Protein AF-A0A6M3LNS6-F1 (afdb_monomer_lite)

pLDDT: mean 87.19, std 16.68, range [36.88, 98.25]

Organism: NCBI:txid1070528

Sequence (100 aa):
MKPRKVTLKQIGYTIKGISTLCLWDGSEGIIQ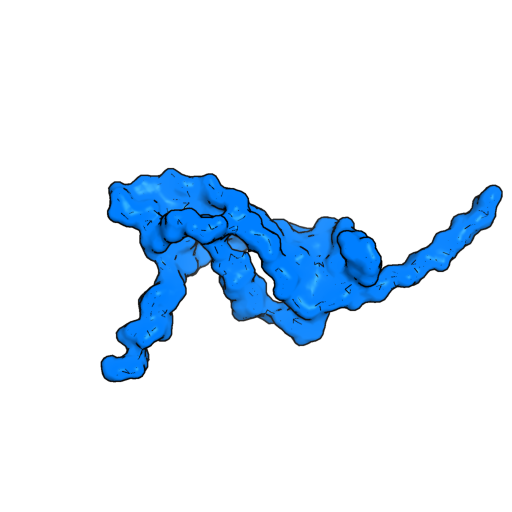MNKEFIPIDNLSHTNLLKCINDGGFGCEEIKEATLDIYDLFENEYKEFNRIIKVKGMPHRQKLFNRGI

Foldseek 3Di:
DDDDDDDWAFFWKKKWWKWWAQAPVRDIDIDTFDIDTDGHVRDDPVVNVVSDDPNPPDGQDGAKIKIFMWGATPPRDTDTDDIDIDGDDHDPVVVVPPPD

Structure (mmCIF, N/CA/C/O backbone):
data_AF-A0A6M3LNS6-F1
#
_entry.id   AF-A0A6M3LNS6-F1
#
loop_
_atom_site.group_PDB
_atom_site.id
_atom_site.type_symbol
_atom_site.label_atom_id
_atom_site.label_alt_id
_atom_site.label_comp_id
_atom_site.label_asym_id
_atom_site.label_entity_id
_atom_site.label_seq_id
_atom_site.pdbx_PDB_ins_code
_atom_site.Cartn_x
_atom_site.Cartn_y
_atom_site.Cartn_z
_atom_site.occupancy
_atom_site.B_iso_or_equiv
_atom_site.auth_seq_id
_atom_site.auth_comp_id
_atom_site.auth_asym_id
_atom_site.auth_atom_id
_atom_site.pdbx_PDB_model_num
ATOM 1 N N . MET A 1 1 ? -10.820 18.397 35.551 1.00 65.25 1 MET A N 1
ATOM 2 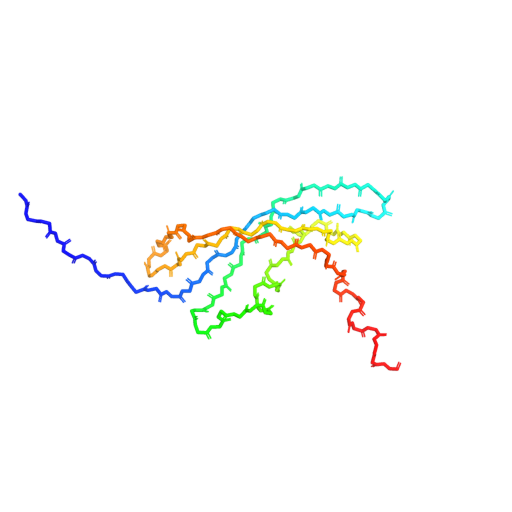C CA . MET A 1 1 ? -11.541 17.726 34.442 1.00 65.25 1 MET A CA 1
ATOM 3 C C . MET A 1 1 ? -11.208 16.240 34.503 1.00 65.25 1 MET A C 1
ATOM 5 O O . MET A 1 1 ? -10.026 15.929 34.546 1.00 65.25 1 MET A O 1
ATOM 9 N N . LYS A 1 2 ? -12.187 15.328 34.594 1.00 61.28 2 LYS A N 1
ATOM 10 C CA . LYS A 1 2 ? -11.901 13.879 34.529 1.00 61.28 2 LYS A CA 1
ATOM 11 C C . LYS A 1 2 ? -11.747 13.474 33.054 1.00 61.28 2 LYS A C 1
ATOM 13 O O . LYS A 1 2 ? -12.595 13.891 32.263 1.00 61.28 2 LYS A O 1
ATOM 18 N N . PRO A 1 3 ? -10.715 12.706 32.666 1.00 72.25 3 PRO A N 1
ATOM 19 C CA . PRO A 1 3 ? -10.586 12.236 31.291 1.00 72.25 3 PRO A CA 1
ATOM 20 C C . PRO A 1 3 ? -11.785 11.348 30.934 1.00 72.25 3 PRO A C 1
ATOM 22 O O . PRO A 1 3 ? -12.147 10.445 31.690 1.00 72.25 3 PRO A O 1
ATOM 25 N N . ARG A 1 4 ? -12.433 11.626 29.797 1.00 79.75 4 ARG A N 1
ATOM 26 C CA . ARG A 1 4 ? -13.472 10.753 29.237 1.00 79.75 4 ARG A CA 1
ATOM 27 C C . ARG A 1 4 ? -12.796 9.676 28.396 1.00 79.75 4 ARG A C 1
ATOM 29 O O . ARG A 1 4 ? -11.998 9.992 27.520 1.00 79.75 4 ARG A O 1
ATOM 36 N N . LYS A 1 5 ? -13.131 8.413 28.659 1.00 82.69 5 LYS A N 1
ATOM 37 C CA . LYS A 1 5 ? -12.697 7.282 27.839 1.00 82.69 5 LYS A CA 1
ATOM 38 C C . LYS A 1 5 ? -13.497 7.293 26.538 1.00 82.69 5 LYS A C 1
ATOM 40 O O . LYS A 1 5 ? -14.718 7.172 26.572 1.00 82.69 5 LYS A O 1
ATOM 45 N N . VAL A 1 6 ? -12.808 7.438 25.414 1.00 82.06 6 VAL A N 1
ATOM 46 C CA . VAL A 1 6 ? -13.376 7.248 24.076 1.00 82.06 6 VAL A CA 1
ATOM 47 C C . VAL A 1 6 ? -12.912 5.881 23.587 1.00 82.06 6 VAL A C 1
ATOM 49 O O . VAL A 1 6 ? -11.738 5.549 23.727 1.00 82.06 6 VAL A O 1
ATOM 52 N N . THR A 1 7 ? -13.837 5.071 23.075 1.00 87.31 7 THR A N 1
ATOM 53 C CA . THR A 1 7 ? -13.508 3.793 22.430 1.00 87.31 7 THR A CA 1
ATOM 54 C C . THR A 1 7 ? -13.751 3.967 20.944 1.00 87.31 7 THR A C 1
ATOM 56 O O . THR A 1 7 ? -14.855 4.337 20.554 1.00 87.31 7 THR A O 1
ATOM 59 N N . LEU A 1 8 ? -12.719 3.740 20.139 1.00 90.44 8 LEU 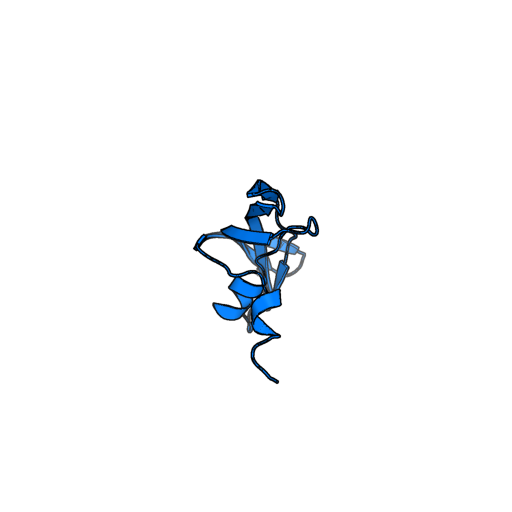A N 1
ATOM 60 C CA . LEU A 1 8 ? -12.807 3.773 18.686 1.00 90.44 8 LEU A CA 1
ATOM 61 C C . LEU A 1 8 ? -12.782 2.339 18.168 1.00 90.44 8 LEU A C 1
ATOM 63 O O . LEU A 1 8 ? -11.958 1.536 18.608 1.00 90.44 8 LEU A O 1
ATOM 67 N N . LYS A 1 9 ? -13.678 2.016 17.237 1.00 95.00 9 LYS A N 1
ATOM 68 C CA . LYS A 1 9 ? -13.663 0.729 16.545 1.00 95.00 9 LYS A CA 1
ATOM 69 C C . LYS A 1 9 ? -12.824 0.855 15.278 1.00 95.00 9 LYS A C 1
ATOM 71 O O . LYS A 1 9 ? -13.036 1.766 14.479 1.00 95.00 9 LYS A O 1
ATOM 76 N N . GLN A 1 10 ? -11.873 -0.055 15.097 1.00 96.62 10 GLN A N 1
ATOM 77 C CA . GLN A 1 10 ? -11.124 -0.150 13.849 1.00 96.62 10 GLN A CA 1
ATOM 78 C C . GLN A 1 10 ? -12.032 -0.718 12.750 1.00 96.62 10 GLN A C 1
ATOM 80 O O . GLN A 1 10 ? -12.711 -1.723 12.958 1.00 96.62 10 GLN A O 1
ATOM 85 N N . ILE A 1 11 ? -12.043 -0.069 11.586 1.00 97.56 11 ILE A N 1
ATOM 86 C CA . ILE A 1 11 ? -12.845 -0.465 10.417 1.00 97.56 11 ILE A CA 1
ATOM 87 C C . ILE A 1 11 ? -11.988 -1.042 9.284 1.00 97.56 11 ILE A C 1
ATOM 89 O O . ILE A 1 11 ? -12.498 -1.753 8.419 1.00 97.56 11 ILE A O 1
ATOM 93 N N . GLY A 1 12 ? -10.679 -0.780 9.289 1.00 97.81 12 GLY A N 1
ATOM 94 C CA . GLY A 1 12 ? -9.753 -1.380 8.336 1.00 97.81 12 GLY A CA 1
ATOM 95 C C . GLY A 1 12 ? -8.405 -0.688 8.295 1.00 97.81 12 GLY A C 1
ATOM 96 O O . GLY A 1 12 ? -7.911 -0.204 9.315 1.00 97.81 12 GLY A O 1
ATOM 97 N N . TYR A 1 13 ? -7.831 -0.647 7.098 1.00 98.19 13 TYR A N 1
ATOM 98 C CA . TYR A 1 13 ? -6.501 -0.123 6.834 1.00 98.19 13 TYR A CA 1
ATOM 99 C C . TYR A 1 13 ? -6.539 0.866 5.676 1.00 98.19 13 TYR A C 1
ATOM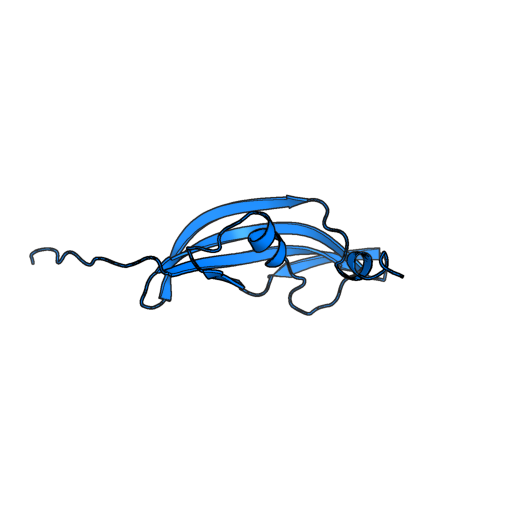 101 O O . TYR A 1 13 ? -7.150 0.602 4.641 1.00 98.19 13 TYR A O 1
ATOM 109 N N . THR A 1 14 ? -5.863 2.001 5.840 1.00 98.00 14 THR A N 1
ATOM 110 C CA . THR A 1 14 ? -5.531 2.893 4.724 1.00 98.00 14 THR A CA 1
ATOM 111 C C . THR A 1 14 ? -4.104 2.607 4.286 1.00 98.00 14 THR A C 1
ATOM 113 O O . THR A 1 14 ? -3.183 2.700 5.096 1.00 98.00 14 THR A O 1
ATOM 116 N N . ILE A 1 15 ? -3.925 2.295 3.006 1.00 97.88 15 ILE A N 1
ATOM 117 C CA . ILE A 1 15 ? -2.622 2.066 2.384 1.00 97.88 15 ILE A CA 1
ATOM 118 C C . ILE A 1 15 ? -2.316 3.259 1.485 1.00 97.88 15 ILE A C 1
ATOM 120 O O . ILE A 1 15 ? -3.121 3.629 0.633 1.00 97.88 15 ILE A O 1
ATOM 124 N N . LYS A 1 16 ? -1.159 3.881 1.676 1.00 96.81 16 LYS A N 1
ATOM 125 C CA . LYS A 1 16 ? -0.599 4.880 0.756 1.00 96.81 16 LYS A CA 1
ATOM 126 C C . LYS A 1 16 ? 0.902 4.657 0.668 1.00 96.81 16 LYS A C 1
ATOM 128 O O . LYS A 1 16 ? 1.421 3.773 1.334 1.00 96.81 16 LYS A O 1
ATOM 133 N N . GLY A 1 17 ? 1.605 5.445 -0.125 1.00 96.75 17 GLY A N 1
ATOM 134 C CA . GLY A 1 17 ? 3.057 5.362 -0.166 1.00 96.75 17 GLY A CA 1
ATOM 135 C C . GLY A 1 17 ? 3.601 5.803 -1.505 1.00 96.75 17 GLY A C 1
ATOM 136 O O . GLY A 1 17 ? 2.957 6.584 -2.205 1.00 96.75 17 GLY A O 1
ATOM 137 N N . ILE A 1 18 ? 4.772 5.295 -1.858 1.00 97.38 18 ILE A N 1
ATOM 138 C CA . ILE A 1 18 ? 5.456 5.635 -3.102 1.00 97.38 18 ILE A CA 1
ATOM 139 C C . ILE A 1 18 ? 5.742 4.384 -3.921 1.00 97.38 18 ILE A C 1
ATOM 141 O O . ILE A 1 18 ? 5.980 3.309 -3.367 1.00 97.38 18 ILE A O 1
ATOM 145 N N . SER A 1 19 ? 5.739 4.536 -5.241 1.00 96.06 19 SER A N 1
ATOM 146 C CA . SER A 1 19 ? 6.145 3.493 -6.182 1.00 96.06 19 SER A CA 1
ATOM 147 C C . SER A 1 19 ? 7.236 4.016 -7.107 1.00 96.06 19 SER A C 1
ATOM 149 O O . SER A 1 19 ? 7.144 5.139 -7.601 1.00 96.06 19 SER A O 1
ATOM 151 N N . THR A 1 20 ? 8.252 3.190 -7.336 1.00 95.62 20 THR A N 1
ATOM 152 C CA . THR A 1 20 ? 9.294 3.413 -8.339 1.00 95.62 20 THR A CA 1
ATOM 153 C C . THR A 1 20 ? 8.880 2.696 -9.617 1.00 95.62 20 THR A C 1
ATOM 155 O O . THR A 1 20 ? 8.692 1.476 -9.633 1.00 95.62 20 THR A O 1
ATOM 158 N N . LEU A 1 21 ? 8.716 3.462 -10.683 1.00 94.12 21 LEU A N 1
ATOM 159 C CA . LEU A 1 21 ? 8.219 3.036 -11.980 1.00 94.12 21 LEU A CA 1
ATOM 160 C C . LEU A 1 21 ? 9.363 2.938 -12.988 1.00 94.12 21 LEU A C 1
ATOM 162 O O . LEU A 1 21 ? 10.299 3.734 -12.947 1.00 94.12 21 LEU A O 1
ATOM 166 N N . CYS A 1 22 ? 9.235 2.012 -13.932 1.00 93.44 22 CYS A N 1
ATOM 167 C CA . CYS A 1 22 ? 9.936 2.041 -15.209 1.00 93.44 22 CYS A CA 1
ATOM 168 C C . CYS A 1 22 ? 8.967 2.563 -16.273 1.00 93.44 22 CYS A C 1
ATOM 170 O O . CYS A 1 22 ? 7.857 2.039 -16.411 1.00 93.44 22 CYS A O 1
ATOM 172 N N . LEU A 1 23 ? 9.360 3.605 -16.995 1.00 92.19 23 LEU A N 1
ATOM 173 C CA . LEU A 1 23 ? 8.583 4.185 -18.084 1.00 92.19 23 LEU A CA 1
ATOM 174 C C . LEU A 1 23 ? 8.938 3.510 -19.414 1.00 92.19 23 LEU A C 1
ATOM 176 O O . LEU A 1 23 ? 9.956 2.834 -19.532 1.00 92.19 23 LEU A O 1
ATOM 180 N N . TRP A 1 24 ? 8.091 3.716 -20.422 1.00 90.31 24 TRP A N 1
ATOM 181 C CA . TRP A 1 24 ? 8.196 3.072 -21.738 1.00 90.31 24 TRP A CA 1
ATOM 182 C C . TRP A 1 24 ? 9.432 3.470 -22.553 1.00 90.31 24 TRP A C 1
ATOM 184 O O . TRP A 1 24 ? 9.790 2.785 -23.506 1.00 90.31 24 TRP A O 1
ATOM 194 N N . ASP A 1 25 ? 10.072 4.585 -22.207 1.00 94.00 25 ASP A N 1
ATOM 195 C CA . ASP A 1 25 ? 11.340 5.023 -22.795 1.00 94.00 25 ASP A CA 1
ATOM 196 C C . ASP A 1 25 ? 12.566 4.448 -22.056 1.00 94.00 25 ASP A C 1
ATOM 198 O O . ASP A 1 25 ? 13.703 4.796 -22.372 1.00 94.00 25 ASP A O 1
ATOM 202 N N . GLY A 1 26 ? 12.341 3.569 -21.073 1.00 92.31 26 GLY A N 1
ATOM 203 C CA . GLY A 1 26 ? 13.369 2.970 -20.226 1.00 92.31 26 GLY A CA 1
ATOM 204 C C . GLY A 1 26 ? 13.820 3.849 -19.058 1.00 92.31 26 GLY A C 1
ATOM 205 O O . GLY A 1 26 ? 14.673 3.418 -18.279 1.00 92.31 26 GLY A O 1
ATOM 206 N N . SER A 1 27 ? 13.277 5.062 -18.908 1.00 94.69 27 SER A N 1
ATOM 207 C CA . SER A 1 27 ? 13.576 5.919 -17.760 1.00 94.69 27 SER A CA 1
ATOM 208 C C . SER A 1 27 ? 12.878 5.436 -16.481 1.00 94.69 27 SER A C 1
ATOM 210 O O . SER A 1 27 ? 11.956 4.617 -16.511 1.00 94.69 27 SER A O 1
ATOM 212 N N . GLU A 1 28 ? 13.329 5.934 -15.329 1.00 95.25 28 GLU A N 1
ATOM 213 C CA . GLU A 1 28 ? 12.721 5.640 -14.030 1.00 95.25 28 GLU A CA 1
ATOM 214 C C . GLU A 1 28 ? 12.083 6.890 -13.423 1.00 95.25 28 GLU A C 1
ATOM 216 O O . GLU A 1 28 ? 12.604 7.999 -13.549 1.00 95.25 28 GLU A O 1
ATOM 221 N N . GLY A 1 29 ? 10.969 6.699 -12.718 1.00 94.56 29 GLY A N 1
ATOM 222 C CA . GLY A 1 29 ? 10.280 7.764 -11.993 1.00 94.56 29 GLY A CA 1
ATOM 223 C C . GLY A 1 29 ? 9.759 7.282 -10.646 1.00 94.56 29 GLY A C 1
ATOM 224 O O . GLY A 1 29 ? 9.403 6.119 -10.495 1.00 94.56 29 GLY A O 1
ATOM 225 N N . ILE A 1 30 ? 9.690 8.174 -9.659 1.00 96.31 30 ILE A N 1
ATOM 226 C CA . ILE A 1 30 ? 9.063 7.889 -8.363 1.00 96.31 30 ILE A CA 1
ATOM 227 C C . ILE A 1 30 ? 7.764 8.675 -8.287 1.00 96.31 30 ILE A C 1
ATOM 229 O O . ILE A 1 30 ? 7.762 9.890 -8.491 1.00 96.31 30 ILE A O 1
ATOM 233 N N . ILE A 1 31 ? 6.671 7.990 -7.964 1.00 95.81 31 ILE A N 1
ATOM 234 C CA . ILE A 1 31 ? 5.358 8.612 -7.805 1.00 95.81 31 ILE A CA 1
ATOM 235 C C . ILE A 1 31 ? 4.807 8.398 -6.406 1.00 95.81 31 ILE A C 1
ATOM 237 O O . ILE A 1 31 ? 5.118 7.415 -5.730 1.00 95.81 31 ILE A O 1
ATOM 241 N N . GLN A 1 32 ? 3.945 9.323 -5.993 1.00 96.81 32 GLN A N 1
ATOM 242 C CA . GLN A 1 32 ? 3.063 9.133 -4.852 1.00 96.81 32 GLN A CA 1
ATOM 243 C C . GLN A 1 32 ? 1.865 8.290 -5.298 1.00 96.81 32 GLN A C 1
ATOM 245 O O . GLN A 1 32 ? 1.146 8.658 -6.223 1.00 96.81 32 GLN A O 1
ATOM 250 N N . MET A 1 33 ? 1.639 7.167 -4.625 1.00 95.62 33 MET A N 1
ATOM 251 C CA . MET A 1 33 ? 0.524 6.273 -4.913 1.00 95.62 33 MET A CA 1
ATOM 252 C C . MET A 1 33 ? -0.812 6.884 -4.491 1.00 95.62 33 MET A C 1
ATOM 254 O O . MET A 1 33 ? -0.898 7.579 -3.469 1.00 95.62 33 MET A O 1
ATOM 258 N N . ASN A 1 34 ? -1.876 6.518 -5.207 1.00 95.94 34 ASN A N 1
ATOM 259 C CA . ASN A 1 34 ? -3.237 6.761 -4.744 1.00 95.94 34 ASN A CA 1
ATOM 260 C C . ASN A 1 34 ? -3.514 5.953 -3.471 1.00 95.94 34 ASN A C 1
ATOM 262 O O . ASN A 1 34 ? -3.034 4.827 -3.315 1.00 95.94 34 ASN A O 1
ATOM 266 N N . LYS A 1 35 ? -4.279 6.553 -2.551 1.00 96.38 35 LYS A N 1
ATOM 267 C CA . LYS A 1 35 ? -4.685 5.901 -1.301 1.00 96.38 35 LYS A CA 1
ATOM 268 C C . LYS A 1 35 ? -5.687 4.783 -1.590 1.00 96.38 35 LYS A C 1
ATOM 270 O O . LYS A 1 35 ? -6.648 4.995 -2.320 1.00 96.38 35 LYS A O 1
ATOM 275 N N . GLU A 1 36 ? -5.508 3.652 -0.928 1.00 97.38 36 GLU A N 1
ATOM 276 C CA . GLU A 1 36 ? -6.383 2.487 -1.030 1.00 97.38 36 GLU A CA 1
ATOM 277 C C . GLU A 1 36 ? -6.904 2.079 0.350 1.00 97.38 36 GLU A C 1
ATOM 279 O O . GLU A 1 36 ? -6.260 2.327 1.375 1.00 97.38 36 GLU A O 1
ATOM 284 N N . PHE A 1 37 ? -8.083 1.457 0.381 1.00 97.19 37 PHE A N 1
ATOM 285 C CA . PHE A 1 37 ? -8.713 0.969 1.608 1.00 97.19 37 PHE A CA 1
ATOM 286 C C . PHE A 1 37 ? -8.848 -0.551 1.587 1.00 97.19 37 PHE A C 1
ATOM 288 O O . PHE A 1 37 ? -9.350 -1.129 0.624 1.00 97.19 37 PHE A O 1
ATOM 295 N N . ILE A 1 38 ? -8.453 -1.190 2.688 1.00 97.38 38 ILE A N 1
ATOM 296 C CA . ILE A 1 38 ? -8.682 -2.614 2.925 1.00 97.38 38 ILE A CA 1
ATOM 297 C C . ILE A 1 38 ? -9.570 -2.755 4.171 1.00 97.38 38 ILE A C 1
ATOM 299 O O . ILE A 1 38 ? -9.142 -2.336 5.250 1.00 97.38 38 ILE A O 1
ATOM 303 N N . PRO A 1 39 ? -10.774 -3.351 4.068 1.00 97.38 39 PRO A N 1
ATOM 304 C CA . PRO A 1 39 ? -11.588 -3.691 5.235 1.00 97.38 39 PRO A CA 1
ATOM 305 C C . PRO A 1 39 ? -10.819 -4.571 6.224 1.00 97.38 39 PRO A C 1
ATOM 307 O O . PRO A 1 39 ? -10.019 -5.404 5.797 1.00 97.38 39 PRO A O 1
ATOM 310 N N . ILE A 1 40 ? -11.079 -4.421 7.527 1.00 95.75 40 ILE A N 1
ATOM 311 C CA . ILE A 1 40 ? -10.334 -5.136 8.581 1.00 95.75 40 ILE A CA 1
ATOM 312 C C . ILE A 1 40 ? -10.289 -6.657 8.365 1.00 95.75 40 ILE A C 1
ATOM 314 O O . ILE A 1 40 ? -9.219 -7.256 8.454 1.00 95.75 40 ILE A O 1
ATOM 318 N N . ASP A 1 41 ? -11.408 -7.253 7.955 1.00 96.12 41 ASP A N 1
ATOM 319 C CA . ASP A 1 41 ? -11.537 -8.701 7.741 1.00 96.12 41 ASP A CA 1
ATOM 320 C C . ASP A 1 41 ? -10.868 -9.197 6.445 1.00 96.12 41 ASP A C 1
ATOM 322 O O . ASP A 1 41 ? -10.760 -10.397 6.208 1.00 96.12 41 ASP A O 1
ATOM 326 N N . ASN A 1 42 ? -10.393 -8.276 5.600 1.00 95.81 42 ASN A N 1
ATOM 327 C CA . ASN A 1 42 ? -9.836 -8.567 4.280 1.00 95.81 42 ASN A CA 1
ATOM 328 C C . ASN A 1 42 ? -8.322 -8.324 4.192 1.00 95.81 42 ASN A C 1
ATOM 330 O O . ASN A 1 42 ? -7.762 -8.366 3.086 1.00 95.81 42 ASN A O 1
ATOM 334 N N . LEU A 1 43 ? -7.640 -8.069 5.314 1.00 93.12 43 LEU A N 1
ATOM 335 C CA . LEU A 1 43 ? -6.193 -7.888 5.304 1.00 93.12 43 LEU A CA 1
ATOM 336 C C . LEU A 1 43 ? -5.492 -9.208 4.962 1.00 93.12 43 LEU A C 1
ATOM 338 O O . LEU A 1 43 ? -5.442 -10.151 5.744 1.00 93.12 43 LEU A O 1
ATOM 342 N N . SER A 1 44 ? -4.902 -9.250 3.772 1.00 93.06 44 SER A N 1
ATOM 343 C CA . SER A 1 44 ? -4.080 -10.358 3.297 1.00 93.06 44 SER A CA 1
ATOM 344 C C . SER A 1 44 ? -2.904 -9.817 2.500 1.00 93.06 44 SER A C 1
ATOM 346 O O . SER A 1 44 ? -2.965 -8.707 1.964 1.00 93.06 44 SER A O 1
ATOM 348 N N . HIS A 1 45 ? -1.844 -10.616 2.373 1.00 90.00 45 HIS A N 1
ATOM 349 C CA . HIS A 1 45 ? -0.699 -10.255 1.539 1.00 90.00 45 HIS A CA 1
ATOM 350 C C . HIS A 1 45 ? -1.144 -9.920 0.108 1.00 90.00 45 HIS A C 1
ATOM 352 O O . HIS A 1 45 ? -0.803 -8.866 -0.413 1.00 90.00 45 HIS A O 1
ATOM 358 N N . THR A 1 46 ? -2.001 -10.748 -0.493 1.00 90.88 46 THR A N 1
ATOM 359 C CA . THR A 1 46 ? -2.525 -10.526 -1.846 1.00 90.88 46 THR A CA 1
ATOM 360 C C . THR A 1 46 ? -3.292 -9.211 -1.978 1.00 90.88 46 THR A C 1
ATOM 362 O O . THR A 1 46 ? -3.085 -8.491 -2.951 1.00 90.88 46 THR A O 1
ATOM 365 N N . ASN A 1 47 ? -4.164 -8.873 -1.022 1.00 92.69 47 ASN A N 1
ATOM 366 C CA . ASN A 1 47 ? -4.907 -7.611 -1.077 1.00 92.69 47 ASN A CA 1
ATOM 367 C C . ASN A 1 47 ? -3.999 -6.400 -0.844 1.00 92.69 47 ASN A C 1
ATOM 369 O O . ASN A 1 47 ? -4.192 -5.381 -1.496 1.00 92.69 47 ASN A O 1
ATOM 373 N N . LEU A 1 48 ? -2.963 -6.531 -0.013 1.00 92.19 48 LEU A N 1
ATOM 374 C CA . LEU A 1 48 ? -1.950 -5.492 0.152 1.00 92.19 48 LEU A CA 1
ATOM 375 C C . LEU A 1 48 ? -1.189 -5.228 -1.157 1.00 92.19 48 LEU A C 1
ATOM 377 O O . LEU A 1 48 ? -1.044 -4.077 -1.561 1.00 92.19 48 LEU A O 1
ATOM 381 N N . LEU A 1 49 ? -0.751 -6.281 -1.860 1.00 91.94 49 LEU A N 1
ATOM 382 C CA . LEU A 1 49 ? -0.089 -6.127 -3.163 1.00 91.94 49 LEU A CA 1
ATOM 383 C C . LEU A 1 49 ? -1.023 -5.500 -4.203 1.00 91.94 49 LEU A C 1
ATOM 385 O O . LEU A 1 49 ? -0.568 -4.783 -5.090 1.00 91.94 49 LEU A O 1
ATOM 389 N N . LYS A 1 50 ? -2.338 -5.734 -4.098 1.00 91.62 50 LYS A N 1
ATOM 390 C CA . LYS A 1 50 ? -3.308 -5.118 -5.007 1.00 91.62 50 LYS A CA 1
ATOM 391 C C . LYS A 1 50 ? -3.425 -3.603 -4.842 1.00 91.62 50 LYS A C 1
ATOM 393 O O . LYS A 1 50 ? -3.879 -2.968 -5.791 1.00 91.62 50 LYS A O 1
ATOM 398 N N . CYS A 1 51 ? -3.016 -3.055 -3.699 1.00 94.44 51 CYS A N 1
ATOM 399 C CA . CYS A 1 51 ? -3.005 -1.617 -3.449 1.00 94.44 51 CYS A CA 1
ATOM 400 C C . CYS A 1 51 ? -1.820 -0.896 -4.105 1.00 94.44 51 CYS A C 1
ATOM 402 O O . CYS A 1 51 ? -1.841 0.330 -4.187 1.00 94.44 51 CYS A O 1
ATOM 404 N N . ILE A 1 52 ? -0.795 -1.619 -4.573 1.00 94.50 52 ILE A N 1
ATOM 405 C CA . ILE A 1 52 ? 0.320 -1.021 -5.317 1.00 94.50 52 ILE A CA 1
ATOM 406 C C . ILE A 1 52 ? -0.175 -0.560 -6.687 1.00 94.50 52 ILE A C 1
ATOM 408 O O . ILE A 1 52 ? -0.774 -1.333 -7.439 1.00 94.50 52 ILE A O 1
ATOM 412 N N . ASN A 1 53 ? 0.046 0.721 -6.976 1.00 93.50 53 ASN A N 1
ATOM 413 C CA . ASN A 1 53 ? -0.455 1.409 -8.156 1.00 93.50 53 ASN A CA 1
ATOM 414 C C . ASN A 1 53 ? 0.524 2.502 -8.605 1.00 93.50 53 ASN A C 1
ATOM 416 O O . ASN A 1 53 ? 1.390 2.927 -7.847 1.00 93.50 53 ASN A O 1
ATOM 420 N N . ASP A 1 54 ? 0.358 2.956 -9.840 1.00 91.94 54 ASP A N 1
ATOM 421 C CA . ASP A 1 54 ? 1.175 3.962 -10.521 1.00 91.94 54 ASP A CA 1
ATOM 422 C C . ASP A 1 54 ? 0.608 5.386 -10.393 1.00 91.94 54 ASP A C 1
ATOM 424 O O . ASP A 1 54 ? 1.020 6.279 -11.126 1.00 91.94 54 ASP A O 1
ATOM 428 N N . GLY A 1 55 ? -0.386 5.608 -9.526 1.00 89.25 55 GLY A N 1
ATOM 429 C CA . GLY A 1 55 ? -1.063 6.900 -9.399 1.00 89.25 55 GLY A CA 1
ATOM 430 C C . GLY A 1 55 ? -1.891 7.311 -10.625 1.00 89.25 55 GLY A C 1
ATOM 431 O O . GLY A 1 55 ? -2.397 8.430 -10.650 1.00 89.25 55 GLY A O 1
ATOM 432 N N . GLY A 1 56 ? -2.058 6.432 -11.623 1.00 89.00 56 GLY A N 1
ATOM 433 C CA . GLY A 1 56 ? -2.732 6.734 -12.889 1.00 89.00 56 GLY A CA 1
ATOM 434 C C . GLY A 1 56 ? -1.831 7.336 -13.974 1.00 89.00 56 GLY A C 1
ATOM 435 O O . GLY A 1 56 ? -2.352 7.809 -14.981 1.00 89.00 56 GLY A O 1
ATOM 436 N N . PHE A 1 57 ? -0.505 7.335 -13.791 1.00 87.38 57 PHE A N 1
ATOM 437 C CA . PHE A 1 57 ? 0.445 7.877 -14.774 1.00 87.38 57 PHE A CA 1
ATOM 438 C C . PHE A 1 57 ? 0.675 6.956 -15.982 1.00 87.38 57 PHE A C 1
ATOM 440 O O . PHE A 1 57 ? 1.017 7.438 -17.061 1.00 87.38 57 PHE A O 1
ATOM 447 N N . GLY A 1 58 ? 0.473 5.648 -15.822 1.00 87.81 58 GLY A N 1
ATOM 448 C CA . GLY A 1 58 ? 0.909 4.638 -16.775 1.00 87.81 58 GLY A CA 1
ATOM 449 C C . GLY A 1 58 ? 2.407 4.362 -16.648 1.00 87.81 58 GLY A C 1
ATOM 450 O O . GLY A 1 58 ? 3.234 5.271 -16.598 1.00 87.81 58 GLY A O 1
ATOM 451 N N . CYS A 1 59 ? 2.780 3.087 -16.625 1.00 90.75 59 CYS A N 1
ATOM 452 C CA . CYS A 1 59 ? 4.174 2.656 -16.596 1.00 90.75 59 CYS A CA 1
ATOM 453 C C . CYS A 1 59 ? 4.339 1.329 -17.331 1.00 90.75 59 CYS A C 1
ATOM 455 O O . CYS A 1 59 ? 3.377 0.577 -17.471 1.00 90.75 59 CYS A O 1
ATOM 457 N N . GLU A 1 60 ? 5.563 1.010 -17.734 1.00 91.38 60 GLU A N 1
ATOM 458 C CA . GLU A 1 60 ? 5.894 -0.326 -18.225 1.00 91.38 60 GLU A CA 1
ATOM 459 C C . GLU A 1 60 ? 5.990 -1.334 -17.069 1.00 91.38 60 GLU A C 1
ATOM 461 O O . GLU A 1 60 ? 5.545 -2.472 -17.204 1.00 91.38 60 GLU A O 1
ATOM 466 N N . GLU A 1 61 ? 6.541 -0.927 -15.921 1.00 91.56 61 GLU A N 1
ATOM 467 C CA . GLU A 1 61 ? 6.732 -1.781 -14.742 1.00 91.56 61 GLU A CA 1
ATOM 468 C C . GLU A 1 61 ? 6.711 -0.962 -13.443 1.00 91.56 61 GLU A C 1
ATOM 470 O O . GLU A 1 61 ? 7.170 0.178 -13.415 1.00 91.56 61 GLU A O 1
ATOM 475 N N . ILE A 1 62 ? 6.241 -1.566 -12.344 1.00 93.62 62 ILE A N 1
ATOM 476 C CA . ILE A 1 62 ? 6.482 -1.062 -10.985 1.00 93.62 62 ILE A CA 1
ATOM 477 C C . ILE A 1 62 ? 7.635 -1.872 -10.382 1.00 93.62 62 ILE A C 1
ATOM 479 O O . ILE A 1 62 ? 7.458 -3.018 -9.961 1.00 93.62 62 ILE A O 1
ATOM 483 N N . LYS A 1 63 ? 8.830 -1.279 -10.342 1.00 92.69 63 LYS A N 1
ATOM 484 C CA . LYS A 1 63 ? 10.057 -1.946 -9.882 1.00 92.69 63 LYS A CA 1
ATOM 485 C C . LYS A 1 63 ? 10.021 -2.235 -8.389 1.00 92.69 63 LYS A C 1
ATOM 487 O O . LYS A 1 63 ? 10.375 -3.326 -7.946 1.00 92.69 63 LYS A O 1
ATOM 492 N N . GLU A 1 64 ? 9.584 -1.261 -7.606 1.00 94.69 64 GLU A N 1
ATOM 493 C CA . GLU A 1 64 ? 9.430 -1.398 -6.163 1.00 94.69 64 GLU A CA 1
ATOM 494 C C . GLU A 1 64 ? 8.393 -0.417 -5.626 1.00 94.69 64 GLU A C 1
ATOM 496 O O . GLU A 1 64 ? 8.061 0.579 -6.265 1.00 94.69 64 GLU A O 1
ATOM 501 N N . ALA A 1 65 ? 7.881 -0.707 -4.434 1.00 95.81 65 ALA A N 1
ATOM 502 C CA . ALA A 1 65 ? 6.961 0.165 -3.726 1.00 95.81 65 ALA A CA 1
ATOM 503 C C . ALA A 1 65 ? 7.275 0.184 -2.229 1.00 95.81 65 ALA A C 1
ATOM 505 O O . ALA A 1 65 ? 7.632 -0.835 -1.630 1.00 95.81 65 ALA A O 1
ATOM 506 N N . THR A 1 66 ? 7.105 1.352 -1.618 1.00 97.00 66 THR A N 1
ATOM 507 C CA . THR A 1 66 ? 7.116 1.535 -0.166 1.00 97.00 66 THR A CA 1
ATOM 508 C C . THR A 1 66 ? 5.709 1.908 0.267 1.00 97.00 66 THR A C 1
ATOM 510 O O . THR A 1 66 ? 5.189 2.937 -0.152 1.00 97.00 66 THR A O 1
ATOM 513 N N . LEU A 1 67 ? 5.099 1.056 1.084 1.00 97.12 67 LEU A N 1
ATOM 514 C CA . LEU A 1 67 ? 3.733 1.169 1.571 1.00 97.12 67 LEU A CA 1
ATOM 515 C C . LEU A 1 67 ? 3.721 1.642 3.018 1.00 97.12 67 LEU A C 1
ATOM 517 O O . LEU A 1 67 ? 4.243 0.955 3.893 1.00 97.12 67 LEU A O 1
ATOM 521 N N . ASP A 1 68 ? 3.041 2.747 3.269 1.00 97.81 68 ASP A N 1
ATOM 522 C CA . ASP A 1 68 ? 2.679 3.226 4.592 1.00 97.81 68 ASP A CA 1
ATOM 523 C C . ASP A 1 68 ? 1.283 2.702 4.946 1.00 97.81 68 ASP A C 1
ATOM 525 O O . ASP A 1 68 ? 0.286 3.009 4.279 1.00 97.81 68 ASP A O 1
ATOM 529 N N . ILE A 1 69 ? 1.211 1.909 6.011 1.00 97.69 69 ILE A N 1
ATOM 530 C CA . ILE A 1 69 ? -0.019 1.288 6.496 1.00 97.69 69 ILE A CA 1
ATOM 531 C C . ILE A 1 69 ? -0.509 2.055 7.716 1.00 97.69 69 ILE A C 1
ATOM 533 O O . ILE A 1 69 ? 0.223 2.218 8.695 1.00 97.69 69 ILE A O 1
ATOM 537 N N . TYR A 1 70 ? -1.768 2.476 7.664 1.00 98.25 70 TYR A N 1
ATOM 538 C CA . TYR A 1 70 ? -2.457 3.136 8.765 1.00 98.25 70 TYR A CA 1
ATOM 539 C C . TYR A 1 70 ? -3.659 2.311 9.197 1.00 98.25 70 TYR A C 1
ATOM 541 O O . TYR A 1 70 ? -4.449 1.891 8.348 1.00 98.25 70 TYR A O 1
ATOM 549 N N . ASP A 1 71 ? -3.835 2.147 10.503 1.00 97.81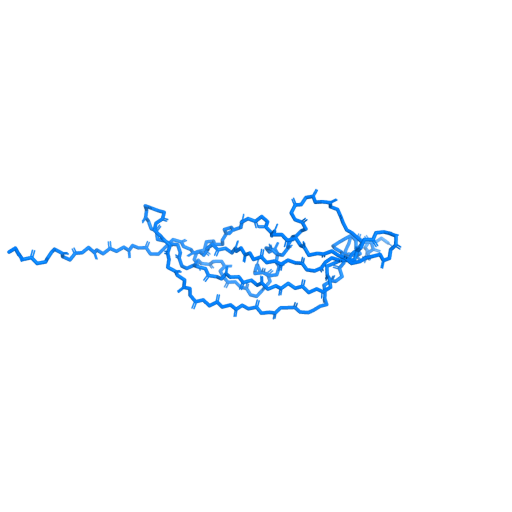 71 ASP A N 1
ATOM 550 C CA . ASP A 1 71 ? -5.088 1.666 11.069 1.00 97.81 71 ASP A CA 1
ATOM 551 C C . ASP A 1 71 ? -6.147 2.756 10.888 1.00 97.81 71 ASP A C 1
ATOM 553 O O . ASP A 1 71 ? -5.922 3.919 11.230 1.00 97.81 71 ASP A O 1
ATOM 557 N N . LEU A 1 72 ? -7.287 2.397 10.299 1.00 97.88 72 LEU A N 1
ATOM 558 C CA . LEU A 1 72 ? -8.421 3.291 10.097 1.00 97.88 72 LEU A CA 1
ATOM 559 C C . LEU A 1 72 ? -9.524 2.938 11.086 1.00 97.88 72 LEU A C 1
ATOM 561 O O . LEU A 1 72 ? -10.009 1.804 11.112 1.00 97.88 72 LEU A O 1
ATOM 565 N N . PHE A 1 73 ? -9.957 3.932 11.846 1.00 97.06 73 PHE A N 1
ATOM 566 C CA . PHE A 1 73 ? -11.031 3.823 12.819 1.00 97.06 73 PHE A CA 1
ATOM 567 C C . PHE A 1 73 ? -12.289 4.547 12.334 1.00 97.06 73 PHE A C 1
ATOM 569 O O . PHE A 1 73 ? -12.260 5.332 11.382 1.00 97.06 73 PHE A O 1
ATOM 576 N N . GLU A 1 74 ? -13.412 4.279 12.997 1.00 94.44 74 GLU A N 1
ATOM 577 C CA . GLU A 1 74 ? -14.635 5.069 12.837 1.00 94.44 74 GLU A CA 1
ATOM 578 C C . GLU A 1 74 ? -14.337 6.575 13.000 1.00 94.44 74 GLU A C 1
ATOM 580 O O . GLU A 1 74 ? -13.472 6.973 13.785 1.00 94.44 74 GLU A O 1
ATOM 585 N N . ASN A 1 75 ? -15.060 7.419 12.256 1.00 90.75 75 ASN A N 1
ATOM 586 C CA . ASN A 1 75 ? -14.838 8.873 12.149 1.00 90.75 75 ASN A CA 1
ATOM 587 C C . ASN A 1 75 ? -13.532 9.290 11.446 1.00 90.75 75 ASN A C 1
ATOM 589 O O . ASN A 1 75 ? -13.008 10.370 11.708 1.00 90.75 75 ASN A O 1
ATOM 593 N N . GLU A 1 76 ? -13.005 8.442 10.560 1.00 91.69 76 GLU A N 1
ATOM 594 C CA . GLU A 1 76 ? -11.821 8.713 9.726 1.00 91.69 76 GLU A CA 1
ATOM 595 C C . GLU A 1 76 ? -10.507 8.933 10.488 1.00 91.69 76 GLU A C 1
ATOM 597 O O . GLU A 1 76 ? -9.493 9.293 9.879 1.00 91.69 76 GLU A O 1
ATOM 602 N N . TYR A 1 77 ? -10.491 8.682 11.799 1.00 94.38 77 TYR A N 1
ATOM 603 C CA . TYR A 1 77 ? -9.259 8.718 12.572 1.00 94.38 77 TYR A CA 1
ATOM 604 C C . TYR A 1 77 ? -8.290 7.656 12.048 1.00 94.38 77 TYR A C 1
ATOM 606 O O . TYR A 1 77 ? -8.670 6.506 11.812 1.00 94.38 77 TYR A O 1
ATOM 614 N N . LYS A 1 78 ? -7.034 8.059 11.850 1.00 95.81 78 LYS A N 1
ATOM 615 C CA . LYS A 1 78 ? -5.973 7.210 11.313 1.00 95.81 78 LYS A CA 1
ATOM 616 C C . LYS A 1 78 ? -4.785 7.219 12.249 1.00 95.81 78 LYS A C 1
ATOM 618 O O . LYS A 1 78 ? -4.303 8.289 12.615 1.00 95.81 78 LYS A O 1
ATOM 623 N N . GLU A 1 79 ? -4.276 6.036 12.544 1.00 96.69 79 GLU A N 1
ATOM 624 C CA . GLU A 1 79 ? -3.048 5.852 13.305 1.00 96.69 79 GLU A CA 1
ATOM 625 C C . GLU A 1 79 ? -2.008 5.168 12.423 1.00 96.69 79 GLU A C 1
ATOM 627 O O . GLU A 1 79 ? -2.320 4.235 11.685 1.00 96.69 79 GLU A O 1
ATOM 632 N N . PHE A 1 80 ? -0.775 5.669 12.437 1.00 97.25 80 PHE A N 1
ATOM 633 C CA . PHE A 1 80 ? 0.306 5.018 11.708 1.00 97.25 80 PHE A CA 1
ATOM 634 C C . PHE A 1 80 ? 0.613 3.666 12.353 1.00 97.25 80 PHE A C 1
ATOM 636 O O . PHE A 1 80 ? 0.867 3.601 13.552 1.00 97.25 80 PHE A O 1
ATOM 643 N N . ASN A 1 81 ? 0.638 2.610 11.542 1.00 96.31 81 ASN A N 1
ATOM 644 C CA . ASN A 1 81 ? 0.942 1.265 12.009 1.00 96.31 81 ASN A CA 1
ATOM 645 C C . ASN A 1 81 ? 2.382 0.877 11.653 1.00 96.31 81 ASN A C 1
ATOM 647 O O . ASN A 1 81 ? 3.206 0.645 12.537 1.00 96.31 81 ASN A O 1
ATOM 651 N N . ARG A 1 82 ? 2.697 0.790 10.352 1.00 96.88 82 ARG A N 1
ATOM 652 C CA . ARG A 1 82 ? 4.007 0.317 9.871 1.00 96.88 82 ARG A CA 1
ATOM 653 C C . ARG A 1 82 ? 4.291 0.710 8.423 1.00 96.88 82 ARG A C 1
ATOM 655 O O . ARG A 1 82 ? 3.388 1.106 7.690 1.00 96.88 82 ARG A O 1
ATOM 662 N N . ILE A 1 83 ? 5.536 0.484 8.002 1.00 97.38 83 ILE A N 1
ATOM 663 C CA . ILE A 1 83 ? 5.976 0.583 6.604 1.00 97.38 83 ILE A CA 1
ATOM 664 C C . ILE A 1 83 ? 6.331 -0.808 6.075 1.00 97.38 83 ILE A C 1
ATOM 666 O O . ILE A 1 83 ? 6.984 -1.590 6.769 1.00 97.38 83 ILE A O 1
ATOM 670 N N . ILE A 1 84 ? 5.935 -1.111 4.839 1.00 95.31 84 ILE A N 1
ATOM 671 C CA . ILE A 1 84 ? 6.308 -2.335 4.121 1.00 95.31 84 ILE A CA 1
ATOM 672 C C . ILE A 1 84 ? 6.980 -1.963 2.802 1.00 95.31 84 ILE A C 1
ATOM 674 O O . ILE A 1 84 ? 6.458 -1.156 2.043 1.00 95.31 84 ILE A O 1
ATOM 678 N N . LYS A 1 85 ? 8.125 -2.582 2.506 1.00 94.88 85 LYS A N 1
ATOM 679 C CA . LYS A 1 85 ? 8.807 -2.444 1.213 1.00 94.88 85 LYS A CA 1
ATOM 680 C C . LYS A 1 85 ? 8.600 -3.700 0.384 1.00 94.88 85 LYS A C 1
ATOM 682 O O . LYS A 1 85 ? 8.781 -4.804 0.895 1.00 94.88 85 LYS A O 1
ATOM 687 N N . VAL A 1 86 ? 8.253 -3.529 -0.884 1.00 92.44 86 VAL A N 1
ATOM 688 C CA . VAL A 1 86 ? 8.040 -4.630 -1.826 1.00 92.44 86 VAL A CA 1
ATOM 689 C C . VAL A 1 86 ? 8.883 -4.402 -3.073 1.00 92.44 86 VAL A C 1
ATOM 691 O O . VAL A 1 86 ? 8.951 -3.282 -3.570 1.00 92.44 86 VAL A O 1
ATOM 694 N N . LYS A 1 87 ? 9.526 -5.462 -3.572 1.00 88.88 87 LYS A N 1
ATOM 695 C CA . LYS A 1 87 ? 10.372 -5.439 -4.773 1.00 88.88 87 LYS A CA 1
ATOM 696 C C . LYS A 1 87 ? 9.809 -6.359 -5.851 1.00 88.88 87 LYS A C 1
ATOM 698 O O . LYS A 1 87 ? 9.329 -7.440 -5.522 1.00 88.88 87 LYS A O 1
ATOM 703 N N . GLY A 1 88 ? 9.950 -5.945 -7.108 1.00 68.19 88 GLY A N 1
ATOM 704 C CA . GLY A 1 88 ? 9.715 -6.747 -8.306 1.00 68.19 88 GLY A CA 1
ATOM 705 C C . GLY A 1 88 ? 8.248 -7.087 -8.538 1.00 68.19 88 GLY A C 1
ATOM 706 O O . GLY A 1 88 ? 7.819 -8.200 -8.235 1.00 68.19 88 GLY A O 1
ATOM 707 N N . MET A 1 89 ? 7.481 -6.152 -9.107 1.00 64.81 89 MET A N 1
ATOM 708 C CA . MET A 1 89 ? 6.103 -6.414 -9.521 1.00 64.81 89 MET A CA 1
ATOM 709 C C . MET A 1 89 ? 5.965 -6.393 -11.044 1.00 64.81 89 MET A C 1
ATOM 711 O O . MET A 1 89 ? 6.019 -5.317 -11.641 1.00 64.81 89 MET A O 1
ATOM 715 N N . PRO A 1 90 ? 5.706 -7.543 -11.697 1.00 53.31 90 PRO A N 1
ATOM 716 C CA . PRO A 1 90 ? 5.411 -7.529 -13.120 1.00 53.31 90 PRO A CA 1
ATOM 717 C C . PRO A 1 90 ? 4.128 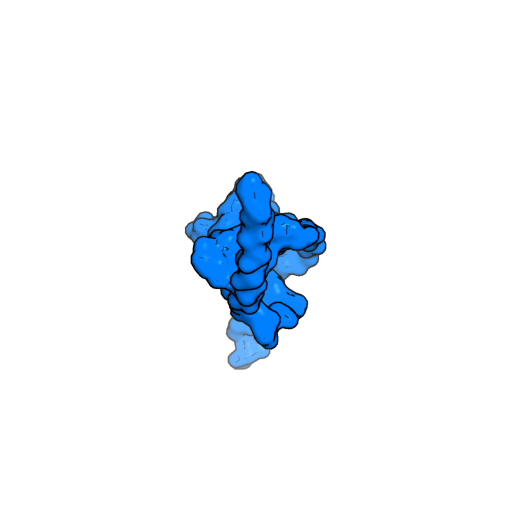-6.727 -13.365 1.00 53.31 90 PRO A C 1
ATOM 719 O O . PRO A 1 90 ? 3.122 -6.909 -12.671 1.00 53.31 90 PRO A O 1
ATOM 722 N N . HIS A 1 91 ? 4.149 -5.850 -14.370 1.00 53.50 91 HIS A N 1
ATOM 723 C CA . HIS A 1 91 ? 2.977 -5.079 -14.770 1.00 53.50 91 HIS A CA 1
ATOM 724 C C . HIS A 1 91 ? 1.788 -6.019 -15.026 1.00 53.50 91 HIS A C 1
ATOM 726 O O . HIS A 1 91 ? 1.883 -6.982 -15.796 1.00 53.50 91 HIS A O 1
ATOM 732 N N . ARG A 1 92 ? 0.664 -5.745 -14.340 1.00 52.34 92 ARG A N 1
ATOM 733 C CA . ARG A 1 92 ? -0.569 -6.560 -14.330 1.00 52.34 92 ARG A CA 1
ATOM 734 C C . ARG A 1 92 ? -1.061 -7.011 -15.712 1.00 52.34 92 ARG A C 1
ATOM 736 O O . ARG A 1 92 ? -1.767 -8.014 -15.771 1.00 52.34 92 ARG A O 1
ATOM 743 N N . GLN A 1 93 ? -0.688 -6.345 -16.809 1.00 47.72 93 GLN A N 1
ATOM 744 C CA . GLN A 1 93 ? -1.054 -6.782 -18.161 1.00 47.72 93 GLN A CA 1
ATOM 745 C C . GLN A 1 93 ? -0.545 -8.189 -18.514 1.00 47.72 93 GLN A C 1
ATOM 747 O O . GLN A 1 93 ? -1.217 -8.901 -19.257 1.00 47.72 93 GLN A O 1
ATOM 752 N N . LYS A 1 94 ? 0.568 -8.665 -17.937 1.00 39.97 94 LYS A N 1
ATOM 753 C CA . LYS A 1 94 ? 1.086 -10.012 -18.254 1.00 39.97 94 LYS A CA 1
ATOM 754 C C . LYS A 1 94 ? 0.340 -11.167 -17.572 1.00 39.97 94 LYS A C 1
ATOM 756 O O . LYS A 1 94 ? 0.556 -12.314 -17.956 1.00 39.97 94 LYS A O 1
ATOM 761 N N . LEU A 1 95 ? -0.549 -10.904 -16.610 1.00 42.16 95 LEU A N 1
ATOM 762 C CA . LEU A 1 95 ? -1.324 -11.960 -15.937 1.00 42.16 95 LEU A CA 1
ATOM 763 C C . LEU A 1 95 ? -2.615 -12.349 -16.678 1.00 42.16 95 LEU A C 1
ATOM 765 O O . LEU A 1 95 ? -3.168 -13.403 -16.383 1.00 42.16 95 LEU A O 1
ATOM 769 N N . PHE A 1 96 ? -3.060 -11.563 -17.666 1.00 42.16 96 PHE A N 1
ATOM 770 C CA . PHE A 1 96 ? -4.255 -11.873 -18.466 1.00 42.16 96 PHE A CA 1
ATOM 771 C C . PHE A 1 96 ? -3.963 -12.580 -19.803 1.00 42.16 96 PHE A C 1
ATOM 773 O O . PHE A 1 96 ? -4.887 -13.102 -20.414 1.00 42.16 96 PHE A O 1
ATOM 780 N N . ASN A 1 97 ? -2.695 -12.697 -20.222 1.00 38.44 97 ASN A N 1
ATOM 781 C CA . ASN A 1 97 ? -2.312 -13.319 -21.504 1.00 38.44 97 ASN A CA 1
ATOM 782 C C . ASN A 1 97 ? -1.735 -14.747 -21.377 1.00 38.44 97 ASN A C 1
ATOM 784 O O . ASN A 1 97 ? -0.986 -15.189 -22.243 1.00 38.44 97 ASN A O 1
ATOM 788 N N . ARG A 1 98 ? -2.050 -15.489 -20.305 1.00 36.88 98 ARG A N 1
ATOM 789 C CA . ARG A 1 98 ? -1.685 -16.921 -20.167 1.00 36.88 98 ARG A CA 1
ATOM 790 C C . ARG A 1 98 ? -2.900 -17.845 -20.057 1.00 36.88 98 ARG A C 1
ATOM 792 O O . ARG A 1 98 ? -2.853 -18.856 -19.363 1.00 36.88 98 ARG A O 1
ATOM 799 N N . GLY A 1 99 ? -3.987 -17.481 -20.726 1.00 43.62 99 GLY A N 1
ATOM 800 C CA . GLY A 1 99 ? -5.223 -18.250 -20.718 1.00 43.62 99 GLY A CA 1
ATOM 801 C C . GLY A 1 99 ? -6.028 -18.103 -21.999 1.00 43.62 99 GLY A C 1
ATOM 802 O O . GLY A 1 99 ? -7.197 -17.762 -21.886 1.00 43.62 99 GLY A O 1
ATOM 803 N N . ILE A 1 100 ? -5.402 -18.330 -23.162 1.00 38.53 100 ILE A N 1
ATOM 804 C CA . ILE A 1 100 ? -5.995 -18.922 -24.381 1.00 38.53 100 ILE A CA 1
ATOM 805 C C . ILE A 1 100 ? -4.878 -19.691 -25.092 1.00 38.53 100 ILE A C 1
ATOM 807 O O . ILE A 1 100 ? -3.779 -19.104 -25.220 1.00 38.53 100 ILE A O 1
#

Secondary structure (DSSP, 8-state):
-PPPPP---EEEEEEEEEEEEE-TTS-EEEEEPPPEEEEGGG--HHHHHHT---TTS--SEEEEEEEEEEEEEGGG-EEEEEEEEEEEE--GGGGSSS--

Radius of gyration: 17.02 Å; chains: 1; bounding box: 28×37×59 Å